Protein AF-A0A3D1RS52-F1 (afdb_monomer)

Mean predicted aligned error: 7.73 Å

Structure (mmCIF, N/CA/C/O backbone):
data_AF-A0A3D1RS52-F1
#
_entry.id   AF-A0A3D1RS52-F1
#
loop_
_atom_site.group_PDB
_atom_site.id
_atom_site.type_symbol
_atom_site.label_atom_id
_atom_site.label_alt_id
_atom_site.label_comp_id
_atom_site.label_asym_id
_atom_site.label_entity_id
_atom_site.label_seq_id
_atom_site.pdbx_PDB_ins_code
_atom_site.Cartn_x
_atom_site.Cartn_y
_atom_site.Cartn_z
_atom_site.occupancy
_atom_site.B_iso_or_equiv
_atom_site.auth_seq_id
_atom_site.auth_comp_id
_atom_site.auth_asym_id
_atom_site.auth_atom_id
_atom_site.pdbx_PDB_model_num
ATOM 1 N N . PRO A 1 1 ? 30.954 7.081 -15.102 1.00 72.81 1 PRO A N 1
ATOM 2 C CA . PRO A 1 1 ? 29.755 7.553 -15.834 1.00 72.81 1 PRO A CA 1
ATOM 3 C C . PRO A 1 1 ? 29.856 9.061 -16.074 1.00 72.81 1 PRO A C 1
ATOM 5 O O . PRO A 1 1 ? 30.123 9.785 -15.120 1.00 72.81 1 PRO A O 1
ATOM 8 N N . VAL A 1 2 ? 29.702 9.500 -17.324 1.00 86.69 2 VAL A N 1
ATOM 9 C CA . VAL A 1 2 ? 29.704 10.920 -17.714 1.00 86.69 2 VAL A CA 1
ATOM 10 C C . VAL A 1 2 ? 28.280 11.382 -18.028 1.00 86.69 2 VAL A C 1
ATOM 12 O O . VAL A 1 2 ? 27.390 10.549 -18.228 1.00 86.69 2 VAL A O 1
ATOM 15 N N . LEU A 1 3 ? 28.051 12.694 -18.018 1.00 92.25 3 LEU A N 1
ATOM 16 C CA . LEU A 1 3 ? 26.771 13.280 -18.417 1.00 92.25 3 LEU A CA 1
ATOM 17 C C . LEU A 1 3 ? 26.564 13.149 -19.934 1.00 92.25 3 LEU A C 1
ATOM 19 O O . LEU A 1 3 ? 27.506 12.884 -20.674 1.00 92.25 3 LEU A O 1
ATOM 23 N N . SER A 1 4 ? 25.321 13.300 -20.395 1.00 91.88 4 SER A N 1
ATOM 24 C CA . SER A 1 4 ? 24.951 13.091 -21.804 1.00 91.88 4 SER A CA 1
ATOM 25 C C . SER A 1 4 ? 25.537 14.113 -22.783 1.00 91.88 4 SER A C 1
ATOM 27 O O . SER A 1 4 ? 25.498 13.884 -23.986 1.00 91.88 4 SER A O 1
ATOM 29 N N . ASP A 1 5 ? 26.023 15.245 -22.283 1.00 94.50 5 ASP A N 1
ATOM 30 C CA . ASP A 1 5 ? 26.656 16.333 -23.034 1.00 94.50 5 ASP A CA 1
ATOM 31 C C . ASP A 1 5 ? 28.190 16.232 -23.091 1.00 94.50 5 ASP A C 1
ATOM 33 O O . ASP A 1 5 ? 28.834 16.981 -23.825 1.00 94.50 5 ASP A O 1
ATOM 37 N N . ASP A 1 6 ? 28.784 15.292 -22.357 1.00 94.94 6 ASP A N 1
ATOM 38 C CA . ASP A 1 6 ? 30.217 15.025 -22.393 1.00 94.94 6 ASP A CA 1
ATOM 39 C C . ASP A 1 6 ? 30.592 14.298 -23.704 1.00 94.94 6 ASP A C 1
ATOM 41 O O . ASP A 1 6 ? 29.943 13.309 -24.055 1.00 94.94 6 ASP A O 1
ATOM 45 N N . PRO A 1 7 ? 31.647 14.711 -24.434 1.00 92.88 7 PRO A N 1
ATOM 46 C CA . PRO A 1 7 ? 32.111 14.012 -25.638 1.00 92.88 7 PRO A CA 1
ATOM 47 C C . PRO A 1 7 ? 32.452 12.525 -25.432 1.00 92.88 7 PRO A C 1
ATOM 49 O O . PRO A 1 7 ? 32.483 11.757 -26.395 1.00 92.88 7 PRO A O 1
ATOM 52 N N . GLN A 1 8 ? 32.726 12.106 -24.194 1.00 89.00 8 GLN A N 1
ATOM 53 C CA . GLN A 1 8 ? 32.958 10.709 -23.827 1.00 89.00 8 GLN A CA 1
ATOM 54 C C . GLN A 1 8 ? 31.658 9.913 -23.624 1.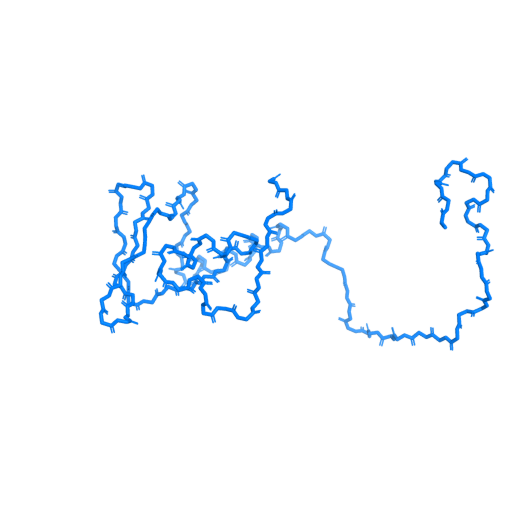00 89.00 8 GLN A C 1
ATOM 56 O O . GLN A 1 8 ? 31.707 8.699 -23.409 1.00 89.00 8 GLN A O 1
ATOM 61 N N . PHE A 1 9 ? 30.487 10.552 -23.678 1.00 91.44 9 PHE A N 1
ATOM 62 C CA . PHE A 1 9 ? 29.207 9.868 -23.556 1.00 91.44 9 PHE A CA 1
ATOM 63 C C . PHE A 1 9 ? 29.018 8.855 -24.691 1.00 91.44 9 PHE A C 1
ATOM 65 O O . PHE A 1 9 ? 29.246 9.144 -25.863 1.00 91.44 9 PHE A O 1
ATOM 72 N N . GLY A 1 10 ? 28.615 7.636 -24.332 1.00 87.50 10 GLY A N 1
ATOM 73 C CA . GLY A 1 10 ? 28.487 6.523 -25.276 1.00 87.50 10 GLY A CA 1
ATOM 74 C C . GLY A 1 10 ? 29.802 5.820 -25.628 1.00 87.50 10 GLY A C 1
ATOM 75 O O . GLY A 1 10 ? 29.757 4.809 -26.327 1.00 87.50 10 GLY A O 1
ATOM 76 N N . GLN A 1 11 ? 30.955 6.286 -25.131 1.00 89.88 11 GLN A N 1
ATOM 77 C CA . GLN A 1 11 ? 32.213 5.554 -25.286 1.00 89.88 11 GLN A CA 1
ATOM 78 C C . GLN A 1 11 ? 32.251 4.330 -24.357 1.00 89.88 11 GLN A C 1
ATOM 80 O O . GLN A 1 11 ? 31.734 4.394 -23.236 1.00 89.88 11 GLN A O 1
ATOM 85 N N . PRO A 1 12 ? 32.876 3.215 -24.775 1.00 85.06 12 PRO A N 1
ATOM 86 C CA . PRO A 1 12 ? 33.079 2.062 -23.907 1.00 85.06 12 PRO A CA 1
ATOM 87 C C . PRO A 1 12 ? 33.845 2.454 -22.637 1.00 85.06 12 PRO A C 1
ATOM 89 O O . PRO A 1 12 ? 34.965 2.955 -22.702 1.00 85.06 12 PRO A O 1
ATOM 92 N N . THR A 1 13 ? 33.249 2.223 -21.465 1.00 82.19 13 THR A N 1
ATOM 93 C CA . THR A 1 13 ? 33.848 2.596 -20.169 1.00 82.19 13 THR A CA 1
ATOM 94 C C . THR A 1 13 ? 34.545 1.435 -19.452 1.00 82.19 13 THR A C 1
ATOM 96 O O . THR A 1 13 ? 34.929 1.581 -18.294 1.00 82.19 13 THR A O 1
ATOM 99 N N . GLY A 1 14 ? 34.669 0.264 -20.080 1.00 81.00 14 GLY A N 1
ATOM 100 C CA . GLY A 1 14 ? 35.230 -0.937 -19.460 1.00 81.00 14 GLY A CA 1
ATOM 101 C C . GLY A 1 14 ? 35.468 -2.071 -20.456 1.00 81.00 14 GLY A C 1
ATOM 102 O O . GLY A 1 14 ? 35.246 -1.903 -21.653 1.00 81.00 14 GLY A O 1
ATOM 103 N N . SER A 1 15 ? 35.935 -3.212 -19.945 1.00 81.38 15 SER A N 1
ATOM 104 C CA . SER A 1 15 ? 36.083 -4.452 -20.713 1.00 81.38 15 SER A CA 1
ATOM 105 C C . SER A 1 15 ? 34.727 -5.030 -21.125 1.00 81.38 15 SER A C 1
ATOM 107 O O . SER A 1 15 ? 33.686 -4.626 -20.603 1.00 81.38 15 SER A O 1
ATOM 109 N N . ASP A 1 16 ? 34.753 -6.027 -22.006 1.00 84.81 16 ASP A N 1
ATOM 110 C CA . ASP A 1 16 ? 33.556 -6.758 -22.417 1.00 84.81 16 ASP A CA 1
ATOM 111 C C . ASP A 1 16 ? 32.763 -7.302 -21.216 1.00 84.81 16 ASP A C 1
ATOM 113 O O . ASP A 1 16 ? 33.314 -7.673 -20.172 1.00 84.81 16 ASP A O 1
ATOM 117 N N . LEU A 1 17 ? 31.438 -7.343 -21.366 1.00 86.00 17 LEU A N 1
ATOM 118 C CA . LEU A 1 17 ? 30.544 -7.922 -20.369 1.00 86.00 17 LEU A CA 1
ATOM 119 C C . LEU A 1 17 ? 30.714 -9.448 -20.355 1.00 86.00 17 LEU A C 1
ATOM 121 O O . LEU A 1 17 ? 30.459 -10.114 -21.353 1.00 86.00 17 LEU A O 1
ATOM 125 N N . ASN A 1 18 ? 31.066 -10.013 -19.197 1.00 88.31 18 ASN A N 1
ATOM 126 C CA . ASN A 1 18 ? 31.315 -11.455 -19.031 1.00 88.31 18 ASN A CA 1
ATOM 127 C C . ASN A 1 18 ? 30.060 -12.350 -19.181 1.00 88.31 18 ASN A C 1
ATOM 129 O O . ASN A 1 18 ? 30.173 -13.573 -19.131 1.00 88.31 18 ASN A O 1
ATOM 133 N N . GLY A 1 19 ? 28.861 -11.772 -19.312 1.00 91.19 19 GLY A N 1
ATOM 134 C CA . GLY A 1 19 ? 27.606 -12.510 -19.471 1.00 91.19 19 GLY A CA 1
ATOM 135 C C . GLY A 1 19 ? 26.365 -11.684 -19.123 1.00 91.19 19 GLY A C 1
ATOM 136 O O . GLY A 1 19 ? 26.456 -10.498 -18.806 1.00 91.19 19 GLY A O 1
ATOM 137 N N . GLY A 1 20 ? 25.193 -12.322 -19.163 1.00 92.81 20 GLY A N 1
ATOM 138 C CA . GLY A 1 20 ? 23.909 -11.704 -18.827 1.00 92.81 20 GLY A CA 1
ATOM 139 C C . GLY A 1 20 ? 22.867 -12.731 -18.386 1.00 92.81 20 GLY A C 1
ATOM 140 O O . GLY A 1 20 ? 22.995 -13.921 -18.670 1.00 92.81 20 GLY A O 1
ATOM 141 N N . VAL A 1 21 ? 21.830 -12.270 -17.682 1.00 94.44 21 VAL A N 1
ATOM 142 C CA . VAL A 1 21 ? 20.699 -13.108 -17.257 1.00 94.44 21 VAL A CA 1
ATOM 143 C C . VAL A 1 21 ? 19.472 -12.714 -18.071 1.00 94.44 21 VAL A C 1
ATOM 145 O O . VAL A 1 21 ? 19.059 -11.555 -18.052 1.00 94.44 21 VAL A O 1
ATOM 148 N N . PHE A 1 22 ? 18.896 -13.671 -18.797 1.00 94.44 22 PHE A N 1
ATOM 149 C CA . PHE A 1 22 ? 17.728 -13.442 -19.643 1.00 94.44 22 PHE A CA 1
ATOM 150 C C . PHE A 1 22 ? 16.455 -13.950 -18.968 1.00 94.44 22 PHE A C 1
ATOM 152 O O . PHE A 1 22 ? 16.338 -15.129 -18.633 1.00 94.44 22 PHE A O 1
ATOM 159 N N . PHE A 1 23 ? 15.481 -13.056 -18.806 1.00 96.12 23 PHE A N 1
ATOM 160 C CA . PHE A 1 23 ? 14.164 -13.379 -18.270 1.00 96.12 23 PHE A CA 1
ATOM 161 C C . PHE A 1 23 ? 13.126 -13.306 -19.402 1.00 96.12 23 PHE A C 1
ATOM 163 O O . PHE A 1 23 ? 12.558 -12.239 -19.623 1.00 96.12 23 PHE A O 1
ATOM 170 N N . PRO A 1 24 ? 12.822 -14.416 -20.109 1.00 95.44 24 PRO A N 1
ATOM 171 C CA . PRO A 1 24 ? 11.966 -14.406 -21.308 1.00 95.44 24 PRO A CA 1
ATOM 172 C C . PRO A 1 24 ? 10.524 -13.953 -21.056 1.00 95.44 24 PRO A C 1
ATOM 174 O O . PRO A 1 24 ? 9.794 -13.657 -21.995 1.00 95.44 24 PRO A O 1
ATOM 177 N N . ARG A 1 25 ? 10.099 -13.939 -19.790 1.00 95.81 25 ARG A N 1
ATOM 178 C CA . ARG A 1 25 ? 8.761 -13.511 -19.361 1.00 95.81 25 ARG A CA 1
ATOM 179 C C . ARG A 1 25 ? 8.767 -12.173 -18.624 1.00 95.81 25 ARG A C 1
ATOM 181 O O . ARG A 1 25 ? 7.723 -11.761 -18.130 1.00 95.81 25 ARG A O 1
ATOM 188 N N . ALA A 1 26 ? 9.927 -11.532 -18.483 1.00 94.94 26 ALA A N 1
ATOM 189 C CA . ALA A 1 26 ? 9.969 -10.165 -17.991 1.00 94.94 26 ALA A CA 1
ATOM 190 C C . ALA A 1 26 ? 9.411 -9.222 -19.062 1.00 94.94 26 ALA A C 1
ATOM 192 O O . ALA A 1 26 ? 9.395 -9.532 -20.252 1.00 94.94 26 ALA A O 1
ATOM 193 N N . GLY A 1 27 ? 8.949 -8.061 -18.624 1.00 92.44 27 GLY A N 1
ATOM 194 C CA . GLY A 1 27 ? 8.384 -7.061 -19.508 1.00 92.44 27 GLY A CA 1
ATOM 195 C C . GLY A 1 27 ? 8.370 -5.702 -18.839 1.00 92.44 27 GLY A C 1
ATOM 196 O O . GLY A 1 27 ? 8.922 -5.512 -17.754 1.00 92.44 27 GLY A O 1
ATOM 197 N N . TYR A 1 28 ? 7.715 -4.760 -19.498 1.00 92.81 28 TYR A N 1
ATOM 198 C CA . TYR A 1 28 ? 7.575 -3.397 -19.024 1.00 92.81 28 TYR A CA 1
ATOM 199 C C . TYR A 1 28 ? 6.095 -3.035 -18.945 1.00 92.81 28 TYR A C 1
ATOM 201 O O . TYR A 1 28 ? 5.342 -3.276 -19.887 1.00 92.81 28 TYR A O 1
ATOM 209 N N . CYS A 1 29 ? 5.679 -2.460 -17.817 1.00 93.69 29 CYS A N 1
ATOM 210 C CA . CYS A 1 29 ? 4.360 -1.856 -17.688 1.00 93.69 29 CYS A CA 1
ATOM 211 C C . CYS A 1 29 ? 4.474 -0.391 -18.108 1.00 93.69 29 CYS A C 1
ATOM 213 O O . CYS A 1 29 ? 5.028 0.427 -17.375 1.00 93.69 29 CYS A O 1
ATOM 215 N N . ASN A 1 30 ? 3.985 -0.085 -19.308 1.00 93.44 30 ASN A N 1
ATOM 216 C CA . ASN A 1 30 ? 4.070 1.246 -19.904 1.00 93.44 30 ASN A CA 1
ATOM 217 C C . ASN A 1 30 ? 3.177 2.283 -19.217 1.00 93.44 30 ASN A C 1
ATOM 219 O O . ASN A 1 30 ? 3.506 3.464 -19.242 1.00 93.44 30 ASN A O 1
ATOM 223 N N . ASP A 1 31 ? 2.080 1.850 -18.593 1.00 96.50 31 ASP A N 1
ATOM 224 C CA . ASP A 1 31 ? 1.217 2.720 -17.799 1.00 96.50 31 ASP A CA 1
ATOM 225 C C . ASP A 1 31 ? 0.757 2.020 -16.505 1.00 96.50 31 ASP A C 1
ATOM 227 O O . ASP A 1 31 ? -0.302 1.380 -16.465 1.00 96.50 31 ASP A O 1
ATOM 231 N N . PRO A 1 32 ? 1.536 2.130 -15.414 1.00 94.81 32 PRO A N 1
ATOM 232 C CA . PRO A 1 32 ? 1.162 1.536 -14.135 1.00 94.81 32 PRO A CA 1
ATOM 233 C C . PRO A 1 32 ? -0.079 2.191 -13.510 1.00 94.81 32 PRO A C 1
ATOM 235 O O . PRO A 1 32 ? -0.747 1.554 -12.694 1.00 94.81 32 PRO A O 1
ATOM 238 N N . ARG A 1 33 ? -0.421 3.436 -13.881 1.00 96.56 33 ARG A N 1
ATOM 239 C CA . ARG A 1 33 ? -1.628 4.106 -13.370 1.00 96.56 33 ARG A CA 1
ATOM 240 C C . ARG A 1 33 ? -2.873 3.501 -14.000 1.00 96.56 33 ARG A C 1
ATOM 242 O O . ARG A 1 33 ? -3.806 3.163 -13.276 1.00 96.56 33 ARG A O 1
ATOM 249 N N . LEU A 1 34 ? -2.862 3.304 -15.318 1.00 97.19 34 LEU A N 1
ATOM 250 C CA . LEU A 1 34 ? -3.945 2.617 -16.016 1.00 97.19 34 LEU A CA 1
ATOM 251 C C . LEU A 1 34 ? -4.084 1.166 -15.538 1.00 97.19 34 LEU A C 1
ATOM 253 O O . LEU A 1 34 ? -5.199 0.704 -15.303 1.00 97.19 34 LEU A O 1
ATOM 257 N N . ALA A 1 35 ? -2.969 0.461 -15.322 1.00 97.38 35 ALA A N 1
ATOM 258 C CA . ALA A 1 35 ? -2.997 -0.889 -14.761 1.00 97.38 35 ALA A CA 1
ATOM 259 C C . ALA A 1 35 ? -3.683 -0.928 -13.381 1.00 97.38 35 ALA A C 1
ATOM 261 O O . ALA A 1 35 ? -4.557 -1.765 -13.150 1.00 97.38 35 ALA A O 1
ATOM 262 N N . ALA A 1 36 ? -3.347 0.009 -12.486 1.00 96.69 36 ALA A N 1
ATOM 263 C CA . ALA A 1 36 ? -3.992 0.130 -11.1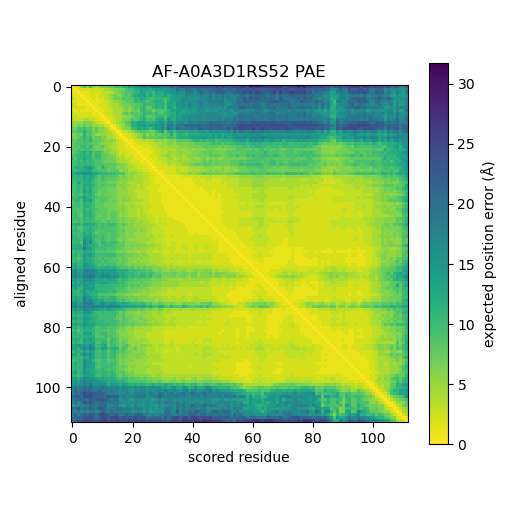80 1.00 96.69 36 ALA A CA 1
ATOM 264 C C . ALA A 1 36 ? -5.486 0.486 -11.291 1.00 96.69 36 ALA A C 1
ATOM 266 O O . ALA A 1 36 ? -6.305 -0.108 -10.592 1.00 96.69 36 ALA A O 1
ATOM 267 N N . HIS A 1 37 ? -5.857 1.392 -12.200 1.00 97.81 37 HIS A N 1
ATOM 268 C CA . HIS A 1 37 ? -7.257 1.736 -12.466 1.00 97.81 37 HIS A CA 1
ATOM 269 C C . HIS A 1 37 ? -8.066 0.523 -12.951 1.00 97.81 37 HIS A C 1
ATOM 271 O O . HIS A 1 37 ? -9.184 0.299 -12.494 1.00 97.81 37 HIS A O 1
ATOM 277 N N . AS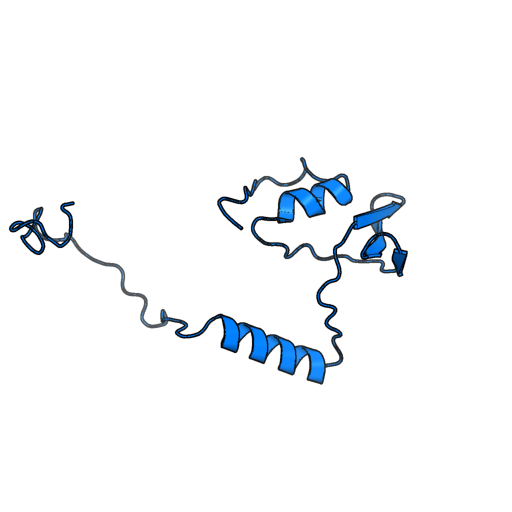N A 1 38 ? -7.502 -0.303 -13.834 1.00 97.81 38 ASN A N 1
ATOM 278 C CA . ASN A 1 38 ? -8.179 -1.508 -14.318 1.00 97.81 38 ASN A CA 1
ATOM 279 C C . ASN A 1 38 ? -8.427 -2.516 -13.187 1.00 97.81 38 ASN A C 1
ATOM 281 O O . ASN A 1 38 ? -9.500 -3.114 -13.119 1.00 97.81 38 ASN A O 1
ATOM 285 N N . LEU A 1 39 ? -7.467 -2.666 -12.267 1.00 98.00 39 LEU A N 1
ATOM 286 C CA . LEU A 1 39 ? -7.647 -3.483 -11.064 1.00 98.00 39 LEU A CA 1
ATOM 287 C C . LEU A 1 39 ? -8.724 -2.907 -10.138 1.00 98.00 39 LEU A C 1
ATOM 289 O O . LEU A 1 39 ? -9.554 -3.662 -9.638 1.00 98.00 39 LEU A O 1
ATOM 293 N N . GLN A 1 40 ? -8.745 -1.586 -9.943 1.00 98.38 40 GLN A N 1
ATOM 294 C CA . GLN A 1 40 ? -9.803 -0.911 -9.191 1.00 98.38 40 GLN A CA 1
ATOM 295 C C . GLN A 1 40 ? -11.180 -1.197 -9.806 1.00 98.38 40 GLN A C 1
ATOM 297 O O . GLN A 1 40 ? -12.076 -1.640 -9.094 1.00 98.38 40 GLN A O 1
ATOM 302 N N . ALA A 1 41 ? -11.345 -0.989 -11.114 1.00 98.38 41 ALA A N 1
ATOM 303 C CA . ALA A 1 41 ? -12.615 -1.204 -11.802 1.00 98.38 41 ALA A CA 1
ATOM 304 C C . ALA A 1 41 ? -13.094 -2.661 -11.675 1.00 98.38 41 ALA A C 1
ATOM 306 O O . ALA A 1 41 ? -14.265 -2.905 -11.385 1.00 98.38 41 ALA A O 1
ATOM 307 N N . ALA A 1 42 ? -12.185 -3.631 -11.820 1.00 98.56 42 ALA A N 1
ATOM 308 C CA . ALA A 1 42 ? -12.496 -5.046 -11.627 1.00 98.56 42 ALA A CA 1
ATOM 309 C C . ALA A 1 42 ? -12.906 -5.361 -10.177 1.00 98.56 42 ALA A C 1
ATOM 311 O O . ALA A 1 42 ? -13.869 -6.092 -9.953 1.00 98.56 42 ALA A O 1
ATOM 312 N N . ALA A 1 43 ? -12.220 -4.783 -9.187 1.00 98.56 43 ALA A N 1
ATOM 313 C CA . ALA A 1 43 ? -12.569 -4.951 -7.779 1.00 98.56 43 ALA A CA 1
ATOM 314 C C . ALA A 1 43 ? -13.940 -4.334 -7.455 1.00 98.56 43 ALA A C 1
ATOM 316 O O . ALA A 1 43 ? -14.739 -4.957 -6.760 1.00 98.56 43 ALA A O 1
ATOM 317 N N . GLN A 1 44 ? -14.247 -3.152 -7.997 1.00 98.44 44 GLN A N 1
ATOM 318 C CA . GLN A 1 44 ? -15.559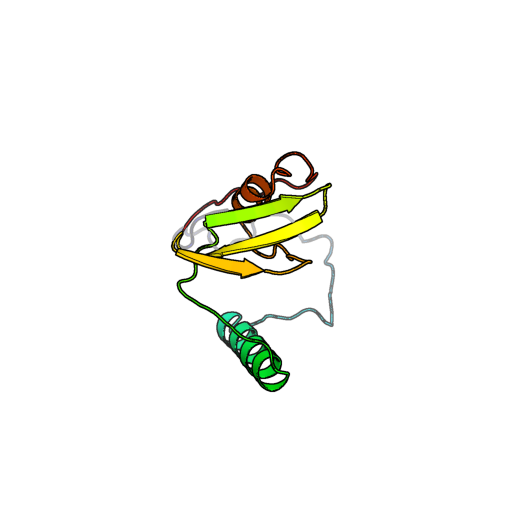 -2.516 -7.846 1.00 98.44 44 GLN A CA 1
ATOM 319 C C . GLN A 1 44 ? -16.674 -3.350 -8.484 1.00 98.44 44 GLN A C 1
ATOM 321 O O . GLN A 1 44 ? -17.723 -3.532 -7.872 1.00 98.44 44 GLN A O 1
ATOM 326 N N . ALA A 1 45 ? -16.434 -3.930 -9.665 1.00 98.50 45 ALA A N 1
ATOM 327 C CA . ALA A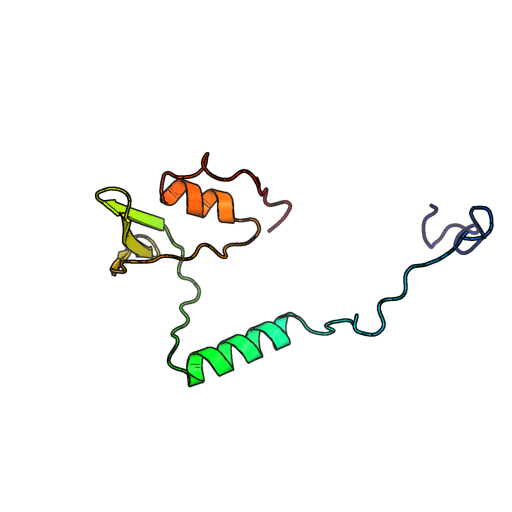 1 45 ? -17.369 -4.864 -10.296 1.00 98.50 45 ALA A CA 1
ATOM 328 C C . ALA A 1 45 ? -17.601 -6.135 -9.453 1.00 98.50 45 ALA A C 1
ATOM 330 O O . ALA A 1 45 ? -18.674 -6.729 -9.522 1.00 98.50 45 ALA A O 1
ATOM 331 N N . ALA A 1 46 ? -16.624 -6.525 -8.630 1.00 98.62 46 ALA A N 1
ATOM 332 C CA . ALA A 1 46 ? -16.740 -7.606 -7.651 1.00 98.62 46 ALA A CA 1
ATOM 333 C C . ALA A 1 46 ? -17.322 -7.160 -6.288 1.00 98.62 46 ALA A C 1
ATOM 335 O O . ALA A 1 46 ? -17.403 -7.976 -5.371 1.00 98.62 46 ALA A O 1
ATOM 336 N N . GLY A 1 47 ? -17.734 -5.894 -6.142 1.00 98.50 47 GLY A N 1
ATOM 337 C CA . GLY A 1 47 ? -18.383 -5.359 -4.939 1.00 98.50 47 GLY A CA 1
ATOM 338 C C . GLY A 1 47 ? -17.464 -4.623 -3.959 1.00 98.50 47 GLY A C 1
ATOM 339 O O . GLY A 1 47 ? -17.895 -4.310 -2.853 1.00 98.50 47 GLY A O 1
ATOM 340 N N . ALA A 1 48 ? -16.210 -4.339 -4.322 1.00 98.25 48 ALA A N 1
ATOM 341 C CA . ALA A 1 48 ? -15.324 -3.534 -3.483 1.00 98.25 48 ALA A CA 1
ATOM 342 C C . ALA A 1 48 ? -15.673 -2.036 -3.542 1.00 98.25 48 ALA A C 1
ATOM 344 O O . ALA A 1 48 ? -15.996 -1.492 -4.598 1.00 98.25 48 ALA A O 1
ATOM 345 N N . GLU A 1 49 ? -15.509 -1.340 -2.419 1.00 97.69 49 GLU A N 1
ATOM 346 C CA . GLU A 1 49 ? -15.668 0.112 -2.332 1.00 97.69 49 GLU A CA 1
ATOM 347 C C . GLU A 1 49 ? -14.309 0.813 -2.247 1.00 97.69 49 GLU A C 1
ATOM 349 O O . GLU A 1 49 ? -13.397 0.361 -1.555 1.00 97.69 49 GLU A O 1
ATOM 354 N N . PHE A 1 50 ? -14.181 1.951 -2.931 1.00 97.25 50 PHE A N 1
ATOM 355 C CA . PHE A 1 50 ? -12.978 2.783 -2.911 1.00 97.25 50 PHE A CA 1
ATOM 356 C C . PHE A 1 50 ? -13.325 4.163 -2.368 1.00 97.25 50 PHE A C 1
ATOM 358 O O . PHE A 1 50 ? -14.211 4.841 -2.889 1.00 97.25 50 PHE A O 1
ATOM 365 N N . ARG A 1 51 ? -12.604 4.593 -1.330 1.00 95.75 51 ARG A N 1
ATOM 366 C CA . ARG A 1 51 ? -12.782 5.903 -0.696 1.00 95.75 51 ARG A CA 1
ATOM 367 C C . ARG A 1 51 ? -11.475 6.679 -0.781 1.00 95.75 51 ARG A C 1
ATOM 369 O O . ARG A 1 51 ? -10.497 6.359 -0.110 1.00 95.75 51 ARG A O 1
ATOM 376 N N . PHE A 1 52 ? -11.455 7.667 -1.669 1.00 95.88 52 PHE A N 1
ATOM 377 C CA . PHE A 1 52 ? -10.324 8.574 -1.857 1.00 95.88 52 PHE A CA 1
ATOM 378 C C . PHE A 1 52 ? -10.500 9.828 -1.005 1.00 95.88 52 PHE A C 1
ATOM 380 O O . PHE A 1 52 ? -11.607 10.143 -0.576 1.00 95.88 52 PHE A O 1
ATOM 387 N N . ASN A 1 53 ? -9.408 10.562 -0.773 1.00 96.00 53 ASN A N 1
ATOM 388 C CA . ASN A 1 53 ? -9.390 11.699 0.158 1.00 96.00 53 ASN A CA 1
ATOM 389 C C . ASN A 1 53 ? -9.843 11.299 1.581 1.00 96.00 53 ASN A C 1
ATOM 391 O O . ASN A 1 53 ? -10.416 12.092 2.329 1.00 96.00 53 ASN A O 1
ATOM 395 N N . SER A 1 54 ? -9.582 10.042 1.947 1.00 97.06 54 SER A N 1
ATOM 396 C CA . SER A 1 54 ? -9.916 9.444 3.237 1.00 97.06 54 SER A CA 1
ATOM 397 C C . SER A 1 54 ? -8.628 9.069 3.960 1.00 97.06 54 SER A C 1
ATOM 399 O O . SER A 1 54 ? -8.028 8.027 3.711 1.00 97.06 54 SER A O 1
ATOM 401 N N . THR A 1 55 ? -8.170 9.953 4.839 1.00 97.31 55 THR A N 1
ATOM 402 C CA . THR A 1 55 ? -6.949 9.750 5.620 1.00 97.31 55 THR A CA 1
ATOM 403 C C . THR A 1 55 ? -7.252 8.873 6.822 1.00 97.31 55 THR A C 1
ATOM 405 O O . THR A 1 55 ? -8.056 9.260 7.662 1.00 97.31 55 THR A O 1
ATOM 408 N N . VAL A 1 56 ? -6.571 7.734 6.953 1.00 97.81 56 VAL A N 1
ATOM 409 C CA . VAL A 1 56 ? -6.622 6.938 8.188 1.00 97.81 56 VAL A CA 1
ATOM 410 C C . VAL A 1 56 ? -5.950 7.729 9.312 1.00 97.81 56 VAL A C 1
ATOM 412 O O . VAL A 1 56 ? -4.744 7.985 9.258 1.00 97.81 56 VAL A O 1
ATOM 415 N N . SER A 1 57 ? -6.734 8.147 10.304 1.00 97.56 57 SER A N 1
ATOM 416 C CA . SER A 1 57 ? -6.283 8.974 11.431 1.00 97.56 57 SER A CA 1
ATOM 417 C C . SER A 1 57 ? -6.062 8.177 12.715 1.00 97.56 57 SER A C 1
ATOM 419 O O . SER A 1 57 ? -5.247 8.587 13.536 1.00 97.56 57 SER A O 1
ATOM 421 N N . ALA A 1 58 ? -6.742 7.041 12.876 1.00 97.88 58 ALA A N 1
ATOM 422 C CA . ALA A 1 58 ? -6.574 6.134 14.009 1.00 97.88 58 ALA A CA 1
ATOM 423 C C . ALA A 1 58 ? -6.870 4.688 13.596 1.00 97.88 58 ALA A C 1
ATOM 425 O O . ALA A 1 58 ? -7.652 4.455 12.674 1.00 97.88 58 ALA A O 1
ATOM 426 N N . ILE A 1 59 ? -6.255 3.725 14.284 1.00 97.81 59 ILE A N 1
ATOM 427 C CA . ILE A 1 59 ? -6.589 2.301 14.188 1.00 97.81 59 ILE A CA 1
ATOM 428 C C . ILE A 1 59 ? -6.929 1.813 15.592 1.00 97.81 59 ILE A C 1
ATOM 430 O O . ILE A 1 59 ? -6.133 1.953 16.517 1.00 97.81 59 ILE A O 1
ATOM 434 N N . HIS A 1 60 ? -8.111 1.226 15.737 1.00 97.12 60 HIS A N 1
ATOM 435 C CA . HIS A 1 60 ? -8.623 0.738 17.010 1.00 97.12 60 HIS A CA 1
ATOM 436 C C . HIS A 1 60 ? -8.280 -0.735 17.166 1.00 97.12 60 HIS A C 1
ATOM 438 O O . HIS A 1 60 ? -8.557 -1.544 16.273 1.00 97.12 60 HIS A O 1
ATOM 444 N N . THR A 1 61 ? -7.691 -1.091 18.305 1.00 95.00 61 THR A N 1
ATOM 445 C CA . THR A 1 61 ? -7.376 -2.479 18.646 1.00 95.00 61 THR A CA 1
ATOM 446 C C . THR A 1 61 ? -7.870 -2.818 20.047 1.00 95.00 61 THR A C 1
ATOM 448 O O . THR A 1 61 ? -7.859 -1.972 20.940 1.00 95.00 61 THR A O 1
ATOM 451 N N . ARG A 1 62 ? -8.298 -4.066 20.240 1.00 93.19 62 ARG A N 1
ATOM 452 C CA . ARG A 1 62 ? -8.664 -4.634 21.539 1.00 93.19 62 ARG A CA 1
ATOM 453 C C . ARG A 1 62 ? -8.175 -6.070 21.606 1.00 93.19 62 ARG A C 1
ATOM 455 O O . ARG A 1 62 ? -8.310 -6.813 20.636 1.00 93.19 62 ARG A O 1
ATOM 462 N N . ASP A 1 63 ? -7.557 -6.441 22.723 1.00 91.75 63 ASP A N 1
ATOM 463 C CA . ASP A 1 63 ? -7.037 -7.795 22.963 1.00 91.75 63 ASP A CA 1
ATOM 464 C C . ASP A 1 63 ? -6.131 -8.315 21.824 1.00 91.75 63 ASP A C 1
ATOM 466 O O . ASP A 1 63 ? -6.181 -9.480 21.432 1.00 91.75 63 ASP A O 1
ATOM 470 N N . GLY A 1 64 ? -5.323 -7.420 21.239 1.00 88.00 64 GLY A N 1
ATOM 471 C CA . GLY A 1 64 ? -4.417 -7.740 20.130 1.00 88.00 64 GLY A CA 1
ATOM 472 C C . GLY A 1 64 ? -5.089 -7.919 18.761 1.00 88.00 64 GLY A C 1
ATOM 473 O O . GLY A 1 64 ? -4.436 -8.383 17.828 1.00 88.00 64 GLY A O 1
ATOM 474 N N . ARG A 1 65 ? -6.372 -7.562 18.608 1.00 92.25 65 ARG A N 1
ATOM 475 C CA . ARG A 1 65 ? -7.115 -7.632 17.336 1.00 92.25 65 ARG A CA 1
ATOM 476 C C . ARG A 1 65 ? -7.618 -6.255 16.920 1.00 92.25 65 ARG A C 1
ATOM 478 O O . ARG A 1 65 ? -7.937 -5.430 17.769 1.00 92.25 65 ARG A O 1
ATOM 485 N N . THR A 1 66 ? -7.705 -6.003 15.617 1.00 96.19 66 THR A N 1
ATOM 486 C CA . THR A 1 66 ? -8.303 -4.769 15.088 1.00 96.19 66 THR A CA 1
ATOM 487 C C . THR A 1 66 ? -9.817 -4.775 15.277 1.00 96.19 66 THR A C 1
ATOM 489 O O . THR A 1 66 ? -10.461 -5.792 15.032 1.00 96.19 66 THR A O 1
ATOM 492 N N . GLU A 1 67 ? -10.379 -3.638 15.679 1.00 97.31 67 GLU A N 1
ATOM 493 C CA . GLU A 1 67 ? -11.831 -3.428 15.795 1.00 97.31 67 GLU A CA 1
ATOM 494 C C . GLU A 1 67 ? -12.363 -2.414 14.776 1.00 97.31 67 GLU A C 1
ATOM 496 O O . GLU A 1 67 ? -13.562 -2.369 14.487 1.00 97.31 67 GLU A O 1
ATOM 501 N N . GLY A 1 68 ? -11.477 -1.595 14.210 1.00 97.69 68 GLY A N 1
ATOM 502 C CA . GLY A 1 68 ? -11.840 -0.588 13.231 1.00 97.69 68 GLY A CA 1
ATOM 503 C C . GLY A 1 68 ? -10.757 0.455 13.023 1.00 97.69 68 GLY A C 1
ATOM 504 O O . GLY A 1 68 ? -9.637 0.330 13.517 1.00 97.69 68 GLY A O 1
ATOM 505 N N . LEU A 1 69 ? -11.112 1.497 12.286 1.00 97.88 69 LEU A N 1
ATOM 506 C CA . LEU A 1 69 ? -10.264 2.653 12.030 1.00 97.88 69 LEU A CA 1
ATOM 507 C C . LEU A 1 69 ? -11.108 3.916 11.902 1.00 97.88 69 LEU A C 1
ATOM 509 O O . LEU A 1 69 ? -12.289 3.837 11.556 1.00 97.88 69 LEU A O 1
ATOM 513 N N . ASP A 1 70 ? -10.472 5.062 12.118 1.00 98.06 70 ASP A N 1
ATOM 514 C CA . ASP A 1 70 ? -11.074 6.363 11.847 1.00 98.06 70 ASP A CA 1
ATOM 515 C C . ASP A 1 70 ? -10.521 6.955 10.551 1.00 98.06 70 ASP A C 1
ATOM 517 O O . ASP A 1 70 ? -9.317 6.897 10.278 1.00 98.06 70 ASP A O 1
ATOM 521 N N . LEU A 1 71 ? -11.413 7.557 9.772 1.00 97.81 71 LEU A N 1
ATOM 522 C CA . LEU A 1 71 ? -11.132 8.324 8.572 1.00 97.81 71 LEU A CA 1
ATOM 523 C C . LEU A 1 71 ? -11.345 9.810 8.852 1.00 97.81 71 LEU A C 1
ATOM 525 O O . LEU A 1 71 ? -12.371 10.218 9.397 1.00 97.81 71 LEU A O 1
ATOM 529 N N . ASN A 1 72 ? -10.375 10.628 8.445 1.00 96.25 72 ASN A N 1
ATOM 530 C CA . ASN A 1 72 ? -10.405 12.091 8.514 1.00 96.25 72 ASN A CA 1
ATOM 531 C C . ASN A 1 72 ? -10.701 12.669 9.918 1.00 96.25 72 ASN A C 1
ATOM 533 O O . ASN A 1 72 ? -10.985 13.857 10.041 1.00 96.25 72 ASN A O 1
ATOM 537 N N . GLY A 1 73 ? -10.622 11.851 10.974 1.00 91.56 73 GLY A N 1
ATOM 538 C CA . GLY A 1 73 ? -10.957 12.220 12.350 1.00 91.56 73 GLY A CA 1
ATOM 539 C C . GLY A 1 73 ? -12.454 12.344 12.663 1.00 91.56 73 GLY A C 1
ATOM 540 O O . GLY A 1 73 ? -12.783 12.759 13.770 1.00 91.56 73 GLY A O 1
ATOM 541 N N . SER A 1 74 ? -13.357 12.019 11.732 1.00 92.88 74 SER A N 1
ATOM 542 C CA . SER A 1 74 ? -14.808 12.205 11.920 1.00 92.88 74 SER A CA 1
ATOM 543 C C . SER A 1 74 ? -15.656 10.968 11.634 1.00 92.88 74 SER A C 1
ATOM 545 O O . SER A 1 74 ? -16.785 10.886 12.113 1.00 92.88 74 SER A O 1
ATOM 547 N N . GLU A 1 75 ? -15.137 10.007 10.873 1.00 96.94 75 GLU A N 1
ATOM 548 C CA . GLU A 1 75 ? -15.868 8.804 10.488 1.00 96.94 75 GLU A CA 1
ATOM 549 C C . GLU A 1 75 ? -15.158 7.551 10.993 1.00 96.94 75 GLU A C 1
ATOM 551 O O . GLU A 1 75 ? -13.955 7.413 10.803 1.00 96.94 75 GLU A O 1
ATOM 556 N N . THR A 1 76 ? -15.905 6.602 11.557 1.00 97.62 76 THR A N 1
ATOM 557 C CA . THR A 1 76 ? -15.363 5.317 12.017 1.00 97.62 76 THR A CA 1
ATOM 558 C C . THR A 1 76 ? -15.878 4.170 11.156 1.00 97.62 76 THR A C 1
ATOM 560 O O . THR A 1 76 ? -17.086 3.982 11.008 1.00 97.62 76 THR A O 1
ATOM 563 N N . ILE A 1 77 ? -14.961 3.336 10.664 1.00 97.50 77 ILE A N 1
ATOM 564 C CA . ILE A 1 77 ? -15.271 2.053 10.027 1.00 97.50 77 ILE A CA 1
ATOM 565 C C . ILE A 1 77 ? -14.940 0.936 11.012 1.00 97.50 77 ILE A C 1
ATOM 567 O O . ILE A 1 77 ? -13.782 0.760 11.392 1.00 97.50 77 ILE A O 1
ATOM 571 N N . ARG A 1 78 ? -15.944 0.145 11.402 1.00 97.81 78 ARG A N 1
ATOM 572 C CA . ARG A 1 78 ? -15.740 -1.063 12.215 1.00 97.81 78 ARG A CA 1
ATOM 573 C C . ARG A 1 78 ? -15.370 -2.234 11.318 1.00 97.81 78 ARG A C 1
ATOM 575 O O . ARG A 1 78 ? -16.115 -2.568 10.402 1.00 97.81 78 ARG A O 1
ATOM 582 N N . THR A 1 79 ? -14.234 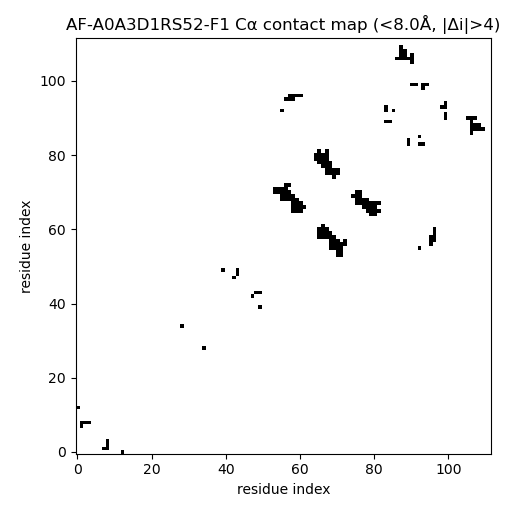-2.864 11.591 1.00 97.06 79 THR A N 1
ATOM 583 C CA . THR A 1 79 ? -13.773 -4.038 10.846 1.00 97.06 79 THR A CA 1
ATOM 584 C C . THR A 1 79 ? -12.876 -4.912 11.720 1.00 97.06 79 THR A C 1
ATOM 586 O O . THR A 1 79 ? -12.021 -4.385 12.434 1.00 97.06 79 THR A O 1
ATOM 589 N N . PRO A 1 80 ? -13.022 -6.248 11.657 1.00 96.31 80 PRO A N 1
ATOM 590 C CA . PRO A 1 80 ? -12.159 -7.160 12.397 1.00 96.31 80 PRO A CA 1
ATOM 591 C C . PRO A 1 80 ? -10.762 -7.306 11.779 1.00 96.31 80 PRO A C 1
ATOM 593 O O . PRO A 1 80 ? -9.887 -7.881 12.421 1.00 96.31 80 PRO A O 1
ATOM 596 N N . VAL A 1 81 ? -10.552 -6.847 10.535 1.00 96.38 81 VAL A N 1
ATOM 597 C CA . VAL A 1 81 ? -9.297 -7.020 9.785 1.00 96.38 81 VAL A CA 1
ATOM 598 C C . VAL A 1 81 ? -8.942 -5.746 9.021 1.00 96.38 81 VAL A C 1
ATOM 600 O O . VAL A 1 81 ? -9.789 -5.150 8.354 1.00 96.38 81 VAL A O 1
ATOM 603 N N . ILE A 1 82 ? -7.663 -5.367 9.080 1.00 96.81 82 ILE A N 1
ATOM 604 C CA . ILE A 1 82 ? -7.071 -4.262 8.318 1.00 96.81 82 ILE A CA 1
ATOM 605 C C . ILE A 1 82 ? -5.800 -4.771 7.632 1.00 96.81 82 ILE A C 1
ATOM 607 O O . ILE A 1 82 ? -4.945 -5.378 8.273 1.00 96.81 82 ILE A O 1
ATOM 611 N N . VAL A 1 83 ? -5.658 -4.500 6.331 1.00 96.12 83 VAL A N 1
ATOM 612 C CA . VAL A 1 83 ? -4.449 -4.815 5.553 1.00 96.12 83 VAL A CA 1
ATOM 613 C C . VAL A 1 83 ? -3.700 -3.519 5.246 1.00 96.12 83 VAL A C 1
ATOM 615 O O . VAL A 1 83 ? -4.226 -2.635 4.574 1.00 96.12 83 VAL A O 1
ATOM 618 N N . ASN A 1 84 ? -2.459 -3.397 5.724 1.00 94.88 84 ASN A N 1
ATOM 619 C CA . ASN A 1 84 ? -1.615 -2.233 5.452 1.00 94.88 84 ASN A CA 1
ATOM 620 C C . ASN A 1 84 ? -0.866 -2.396 4.118 1.00 94.88 84 ASN A C 1
ATOM 622 O O . ASN A 1 84 ? 0.139 -3.101 4.043 1.00 94.88 84 ASN A O 1
ATOM 626 N N . ALA A 1 85 ? -1.339 -1.699 3.084 1.00 95.25 85 ALA A N 1
ATOM 627 C CA . ALA A 1 85 ? -0.710 -1.617 1.763 1.00 95.25 85 ALA A CA 1
ATOM 628 C C . ALA A 1 85 ? -0.231 -0.186 1.425 1.00 95.25 85 ALA A C 1
ATOM 630 O O . ALA A 1 85 ? -0.201 0.211 0.263 1.00 95.25 85 ALA A O 1
ATOM 631 N N . ALA A 1 86 ? 0.150 0.614 2.429 1.00 94.38 86 ALA A N 1
ATOM 632 C CA . ALA A 1 86 ? 0.419 2.052 2.271 1.00 94.38 86 ALA A CA 1
ATOM 633 C C . ALA A 1 86 ? 1.815 2.412 1.706 1.00 94.38 86 ALA A C 1
ATOM 635 O O . ALA A 1 86 ? 2.267 3.553 1.834 1.00 94.38 86 ALA A O 1
ATOM 636 N N . GLY A 1 87 ? 2.526 1.455 1.098 1.00 91.00 87 GLY A N 1
ATOM 637 C CA . GLY A 1 87 ? 3.824 1.687 0.455 1.00 91.00 87 GLY A CA 1
ATOM 638 C C . GLY A 1 87 ? 4.837 2.394 1.377 1.00 91.00 87 GLY A C 1
ATOM 639 O O . GLY A 1 87 ? 4.983 1.998 2.535 1.00 91.00 87 GLY A O 1
ATOM 640 N N . PRO A 1 88 ? 5.524 3.462 0.922 1.00 89.56 88 PRO A N 1
ATOM 641 C CA . PRO A 1 88 ? 6.477 4.214 1.747 1.00 89.56 88 PRO A CA 1
ATOM 642 C C . PRO A 1 88 ? 5.898 4.780 3.056 1.00 89.56 88 PRO A C 1
ATOM 644 O O . PRO A 1 88 ? 6.652 5.007 4.003 1.00 89.56 88 PRO A O 1
ATOM 647 N N . HIS A 1 89 ? 4.575 4.975 3.135 1.00 90.81 89 HIS A N 1
ATOM 648 C CA . HIS A 1 89 ? 3.869 5.460 4.326 1.00 90.81 89 HIS A CA 1
ATOM 649 C C . HIS A 1 89 ? 3.473 4.344 5.307 1.00 90.81 89 HIS A C 1
ATOM 651 O O . HIS A 1 89 ? 2.901 4.639 6.358 1.00 90.81 89 HIS A O 1
ATOM 657 N N . SER A 1 90 ? 3.797 3.081 5.010 1.00 92.00 90 SER A N 1
ATOM 658 C CA . SER A 1 90 ? 3.427 1.916 5.824 1.00 92.00 90 SER A CA 1
ATOM 659 C C . SER A 1 90 ? 3.824 2.057 7.297 1.00 92.00 90 SER A C 1
ATOM 661 O O . SER A 1 90 ? 3.007 1.780 8.172 1.00 92.00 90 SER A O 1
ATOM 663 N N . ALA A 1 91 ? 5.015 2.593 7.588 1.00 91.00 91 ALA A N 1
ATOM 664 C CA . ALA A 1 91 ? 5.477 2.813 8.960 1.00 91.00 91 ALA A CA 1
ATOM 665 C C . ALA A 1 91 ? 4.531 3.706 9.788 1.00 91.00 91 ALA A C 1
ATOM 667 O O . ALA A 1 91 ? 4.302 3.432 10.964 1.00 91.00 91 ALA A O 1
ATOM 668 N N . LYS A 1 92 ? 3.930 4.739 9.175 1.00 92.56 92 LYS A N 1
ATOM 669 C CA . LYS A 1 92 ? 2.963 5.619 9.850 1.00 92.56 92 LYS A CA 1
ATOM 670 C C . LYS A 1 92 ? 1.682 4.861 10.201 1.00 92.56 92 LYS A C 1
ATOM 672 O O . LYS A 1 92 ? 1.183 5.005 11.309 1.00 92.56 92 LYS A O 1
ATOM 677 N N . ILE A 1 93 ? 1.180 4.035 9.283 1.00 95.12 93 ILE A N 1
ATOM 678 C CA . ILE A 1 93 ? -0.016 3.211 9.511 1.00 95.12 93 ILE A CA 1
ATOM 679 C C . ILE A 1 93 ? 0.243 2.161 10.598 1.00 95.12 93 ILE A C 1
ATOM 681 O O . ILE A 1 93 ? -0.563 2.014 11.510 1.00 95.12 93 ILE A O 1
ATOM 685 N N . SER A 1 94 ? 1.396 1.490 10.571 1.00 93.50 94 SER A N 1
ATOM 686 C CA . SER A 1 94 ? 1.782 0.533 11.617 1.00 93.50 94 SER A CA 1
ATOM 687 C C . SER A 1 94 ? 1.919 1.187 12.996 1.00 93.50 94 SER A C 1
ATOM 689 O O . SER A 1 94 ? 1.563 0.574 13.999 1.00 93.50 94 SER A O 1
ATOM 691 N N . ALA A 1 95 ? 2.388 2.438 13.061 1.00 93.19 95 ALA A N 1
ATOM 692 C CA . ALA A 1 95 ? 2.427 3.202 14.306 1.00 93.19 95 ALA A CA 1
ATOM 693 C C . ALA A 1 95 ? 1.024 3.511 14.852 1.00 93.19 95 ALA A C 1
ATOM 695 O O . ALA A 1 95 ? 0.816 3.371 16.054 1.00 93.19 95 ALA A O 1
ATOM 696 N N . LEU A 1 96 ? 0.050 3.845 13.992 1.00 95.25 96 LEU A N 1
ATOM 697 C CA . LEU A 1 96 ? -1.349 4.038 14.412 1.00 95.25 96 LEU A CA 1
ATOM 698 C C . LEU A 1 96 ? -1.954 2.776 15.041 1.00 95.25 96 LEU A C 1
ATOM 700 O O . LEU A 1 96 ? -2.810 2.888 15.909 1.00 95.25 96 LEU A O 1
ATOM 704 N N . ALA A 1 97 ? -1.503 1.593 14.620 1.00 93.81 97 ALA A N 1
ATOM 705 C CA . ALA A 1 97 ? -1.925 0.313 15.186 1.00 93.81 97 ALA A CA 1
ATOM 706 C C . ALA A 1 97 ? -1.066 -0.156 16.380 1.00 93.81 97 ALA A C 1
ATOM 708 O O . ALA A 1 97 ? -1.281 -1.256 16.879 1.00 93.81 97 ALA A O 1
ATOM 709 N N . GLY A 1 98 ? -0.078 0.630 16.827 1.00 92.00 98 GLY A N 1
ATOM 710 C CA . GLY A 1 98 ? 0.791 0.274 17.956 1.00 92.00 98 GLY A CA 1
ATOM 711 C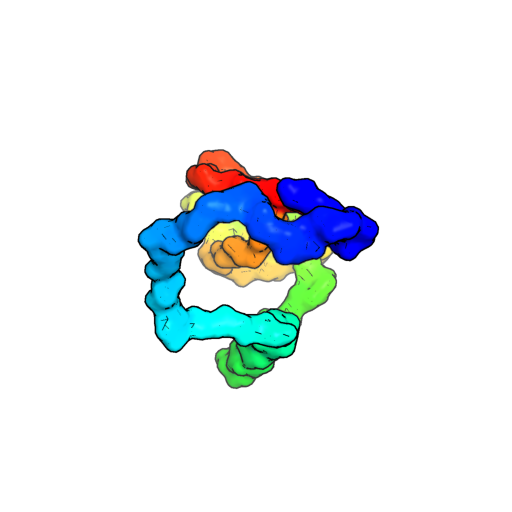 C . GLY A 1 98 ? 1.828 -0.818 17.660 1.00 92.00 98 GLY A C 1
ATOM 712 O O . GLY A 1 98 ? 2.383 -1.395 18.588 1.00 92.00 98 GLY A O 1
ATOM 713 N N . ILE A 1 99 ? 2.110 -1.108 16.384 1.00 90.12 99 ILE A N 1
ATOM 714 C CA . ILE A 1 99 ? 2.989 -2.216 15.961 1.00 90.12 99 ILE A CA 1
ATOM 715 C C . ILE A 1 99 ? 4.222 -1.748 15.172 1.00 90.12 99 ILE A C 1
ATOM 717 O O . ILE A 1 99 ? 4.803 -2.522 14.410 1.00 90.12 99 ILE A O 1
ATOM 721 N N . ALA A 1 100 ? 4.630 -0.485 15.322 1.00 84.19 100 ALA A N 1
ATOM 722 C CA . ALA A 1 100 ? 5.722 0.118 14.547 1.00 84.19 100 ALA A CA 1
ATOM 723 C C . ALA A 1 100 ? 7.035 -0.691 14.588 1.00 84.19 100 ALA A C 1
ATOM 725 O O . ALA A 1 100 ? 7.713 -0.808 13.567 1.00 84.19 100 ALA A O 1
ATOM 726 N N . ASP A 1 101 ? 7.351 -1.296 15.734 1.00 81.38 101 ASP A N 1
ATOM 727 C CA . ASP A 1 101 ? 8.596 -2.044 15.948 1.00 81.38 101 ASP A CA 1
ATOM 728 C C . ASP A 1 101 ? 8.504 -3.536 15.588 1.00 81.38 101 ASP A C 1
ATOM 730 O O . ASP A 1 101 ? 9.495 -4.257 15.671 1.00 81.38 101 ASP A O 1
ATOM 734 N N . SER A 1 102 ? 7.333 -4.012 15.155 1.00 77.38 102 SER A N 1
ATOM 735 C CA . SER A 1 102 ? 7.119 -5.427 14.814 1.00 77.38 102 SER A CA 1
ATOM 736 C C . SER A 1 102 ? 7.660 -5.825 13.434 1.00 77.38 102 SER A C 1
ATOM 738 O O . SER A 1 102 ? 7.814 -7.013 13.150 1.00 77.38 102 SER A O 1
ATOM 740 N N . SER A 1 103 ? 7.949 -4.854 12.560 1.00 69.62 103 SER A N 1
ATOM 741 C CA . SER A 1 103 ? 8.391 -5.124 11.189 1.00 69.62 103 SER A CA 1
ATOM 742 C C . SER A 1 103 ? 9.913 -5.199 11.083 1.00 69.62 103 SER A C 1
ATOM 744 O O . SER A 1 103 ? 10.620 -4.237 11.387 1.00 69.62 103 SER A O 1
ATOM 746 N N . ALA A 1 104 ? 10.418 -6.307 10.534 1.00 67.50 104 ALA A N 1
ATOM 747 C CA . ALA A 1 104 ? 11.826 -6.446 10.157 1.00 67.50 104 ALA A CA 1
ATOM 748 C C . ALA A 1 104 ? 12.224 -5.517 8.989 1.00 67.50 104 ALA A C 1
ATOM 750 O O . ALA A 1 104 ? 13.392 -5.158 8.846 1.00 67.50 104 ALA A O 1
ATOM 751 N N . ILE A 1 105 ? 11.257 -5.103 8.160 1.00 67.31 105 ILE A N 1
ATOM 752 C CA . ILE A 1 105 ? 11.469 -4.213 7.013 1.00 67.31 105 ILE A CA 1
ATOM 753 C C . ILE A 1 105 ? 11.002 -2.805 7.387 1.00 67.31 105 ILE A C 1
ATOM 755 O O . ILE A 1 105 ? 9.815 -2.579 7.635 1.00 67.31 105 ILE A O 1
ATOM 759 N N . LYS A 1 106 ? 11.934 -1.845 7.402 1.00 68.69 106 LYS A N 1
ATOM 760 C CA . LYS A 1 106 ? 11.652 -0.426 7.664 1.00 68.69 106 LYS A CA 1
ATOM 761 C C . LYS A 1 106 ? 11.588 0.350 6.349 1.00 68.69 106 LYS A C 1
ATOM 763 O O . LYS A 1 106 ? 12.542 0.341 5.577 1.00 68.69 106 LYS A O 1
ATOM 768 N N . THR A 1 107 ? 10.480 1.047 6.103 1.00 67.56 107 THR A N 1
ATOM 769 C CA . THR A 1 107 ? 10.311 1.930 4.938 1.00 67.56 107 THR A CA 1
ATOM 770 C C . THR A 1 107 ? 10.466 3.391 5.349 1.00 67.56 107 THR A C 1
ATOM 772 O O . THR A 1 107 ? 10.017 3.791 6.422 1.00 67.56 107 THR A O 1
ATOM 775 N N . ARG A 1 108 ? 11.067 4.213 4.485 1.00 66.06 108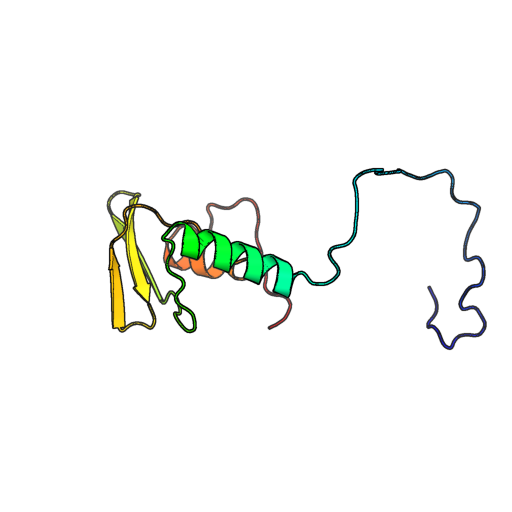 ARG A N 1
ATOM 776 C CA . ARG A 1 108 ? 11.150 5.670 4.659 1.00 66.06 108 ARG A CA 1
ATOM 777 C C . ARG A 1 108 ? 10.660 6.352 3.389 1.00 66.06 108 ARG A C 1
ATOM 779 O O . ARG A 1 108 ? 11.096 5.993 2.299 1.00 66.06 108 ARG A O 1
ATOM 786 N N . VAL A 1 109 ? 9.787 7.345 3.532 1.00 67.69 109 VAL A N 1
ATOM 787 C CA . VAL A 1 109 ? 9.354 8.198 2.417 1.00 67.69 109 VAL A CA 1
ATOM 788 C C . VAL A 1 109 ? 10.553 9.015 1.943 1.00 67.69 109 VAL A C 1
ATOM 790 O O . VAL A 1 109 ? 11.197 9.682 2.750 1.00 67.69 109 VAL A O 1
ATOM 793 N N . ILE A 1 110 ? 10.883 8.933 0.652 1.00 71.44 110 ILE A N 1
ATOM 794 C CA . ILE A 1 110 ? 12.021 9.669 0.083 1.00 71.44 110 ILE A CA 1
ATOM 795 C C . ILE A 1 110 ? 11.554 10.972 -0.589 1.00 71.44 110 ILE A C 1
ATOM 797 O O . ILE A 1 110 ? 12.315 11.934 -0.553 1.00 71.44 110 ILE A O 1
ATOM 801 N N . ARG A 1 111 ? 10.320 11.045 -1.130 1.00 53.78 111 ARG A N 1
ATOM 802 C CA . ARG A 1 111 ? 9.653 12.254 -1.683 1.00 53.78 111 ARG A CA 1
ATOM 803 C C . ARG A 1 111 ? 8.114 12.102 -1.660 1.00 53.78 111 ARG A C 1
ATOM 805 O O . ARG A 1 111 ? 7.648 10.964 -1.580 1.00 53.78 111 ARG A O 1
ATOM 812 N N . HIS A 1 112 ? 7.381 13.223 -1.716 1.00 51.41 112 HIS A N 1
ATOM 813 C CA . HIS A 1 112 ? 5.915 13.313 -1.863 1.00 51.41 112 HIS A CA 1
ATOM 814 C C . HIS A 1 112 ? 5.514 13.538 -3.320 1.00 51.41 112 HIS A C 1
ATOM 816 O O . HIS A 1 112 ? 6.255 14.280 -4.005 1.00 51.41 112 HIS A O 1
#

Nearest PDB structures (foldseek):
  7xqa-assembly2_H  TM=8.552E-01  e=2.206E-02  Streptomyces luteocolor
  7xqa-assembly1_A  TM=8.562E-01  e=2.865E-02  Streptomyces luteocolor
  7xyl-assembly2_G  TM=8.527E-01  e=3.264E-02  Streptomyces luteocolor
  8gri-assembly1_C  TM=8.501E-01  e=3.720E-02  Streptomyces luteocolor
  8gri-assembly1_B  TM=8.538E-01  e=5.503E-02  Streptomyces luteocolor

pLDDT: mean 91.08, std 9.63, range [51.41, 98.62]

Sequence (112 aa):
PVLSDDPQFGQPTGSDLNGGVFFPRAGYCNDPRLAAHNLQAAAQAAGAEFRFNSTVSAIHTRDGRTEGLDLNGSETIRTPVIVNAAGPHSAKISALAGIADSSAIKTRVIRH

Solvent-accessible surface area (backbone atoms only — not comparable to full-atom values): 7488 Å² total; per-residue (Å²): 139,74,55,89,86,42,92,66,43,90,54,85,90,68,77,83,78,95,73,87,87,85,62,93,83,65,84,80,78,91,52,62,66,60,54,51,49,53,52,49,52,52,41,41,77,72,70,52,84,85,75,78,99,57,47,79,67,41,41,41,69,56,98,92,38,44,50,25,35,26,33,74,78,80,44,77,50,78,36,74,72,83,84,91,80,55,64,50,51,34,52,61,57,32,43,48,62,74,44,55,85,74,53,93,74,84,60,70,71,88,79,134

Foldseek 3Di:
DDDPPDPCPPPDPDDDDPDDDDDPPDDDDPDVPVVVVVVVVVVVVVPDDDDPPWDFPAWDDDPRFTQWTHTPNPDIDGDRDDDQPPALCSLVVCVRVVNNPVDPDHHHDPDD

Radius of gyration: 22.26 Å; Cα contacts (8 Å, |Δi|>4): 96; chains: 1; bounding box: 54×31×49 Å

Secondary structure (DSSP, 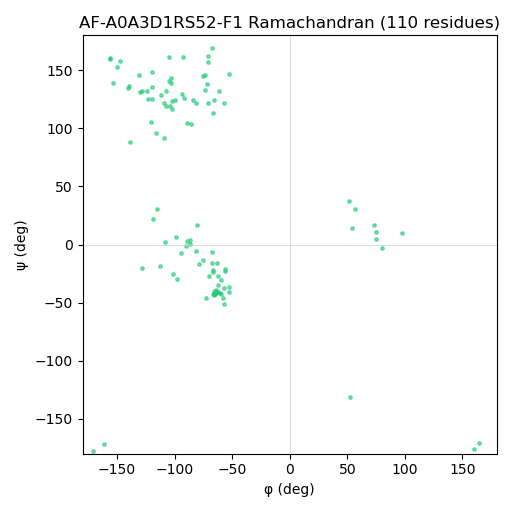8-state):
---TTSTTTTS--SSPP------TT----S-HHHHHHHHHHHHHHTT-----S--EEEEEEETTEEEEEEETTTEEEE-S------GGGHHHHHHHTT-GGG-SSPP-----